Protein AF-A0A529HR75-F1 (afdb_monomer_lite)

pLDDT: mean 91.81, std 6.75, range [63.72, 98.56]

Radius of gyration: 15.79 Å; chains: 1; bounding box: 36×34×45 Å

Foldseek 3Di:
DVVLVVCCVVPNQPDPLSQCRPVVHVVVLVVLLVVCLVVVQFDDDPDDDDSLVSLCGGHCVSPNNVRSVVSNLRNQLRVQSVVLCVVQDPDDDDPVPRDPVSVVSNVVSVD

Structure (mmCIF, N/CA/C/O backbone):
data_AF-A0A529HR75-F1
#
_entry.id   AF-A0A529HR75-F1
#
loop_
_atom_site.group_PDB
_atom_site.id
_atom_site.type_symbol
_atom_site.label_atom_id
_atom_site.label_alt_id
_atom_site.label_comp_id
_atom_site.label_asym_id
_atom_site.label_entity_id
_atom_site.label_seq_id
_atom_site.pdbx_PDB_ins_code
_atom_site.Cartn_x
_atom_site.Cartn_y
_atom_site.Cartn_z
_atom_site.occupancy
_atom_site.B_iso_or_equiv
_atom_site.auth_seq_id
_atom_site.auth_comp_id
_atom_site.auth_asym_id
_atom_site.auth_atom_id
_atom_site.pdbx_PDB_model_num
ATOM 1 N N . SER A 1 1 ? -10.443 13.654 0.052 1.00 67.44 1 SER A N 1
ATOM 2 C CA . SER A 1 1 ? -9.490 13.087 -0.927 1.00 67.44 1 SER A CA 1
ATOM 3 C C . SER A 1 1 ? -8.765 14.153 -1.757 1.00 67.44 1 SER A C 1
ATOM 5 O O . SER A 1 1 ? -8.025 13.786 -2.660 1.00 67.44 1 SER A O 1
ATOM 7 N N . GLU A 1 2 ? -8.862 15.450 -1.431 1.00 86.00 2 GLU A N 1
ATOM 8 C CA . GLU A 1 2 ? -8.185 16.525 -2.185 1.00 86.00 2 GLU A CA 1
ATOM 9 C C . GLU A 1 2 ? -6.655 16.407 -2.165 1.00 86.00 2 GLU A C 1
ATOM 11 O O . GLU A 1 2 ? -6.009 16.579 -3.191 1.00 86.00 2 GLU A O 1
ATOM 16 N N . MET A 1 3 ? -6.071 16.025 -1.024 1.00 88.38 3 MET A N 1
ATOM 17 C CA . MET A 1 3 ? -4.618 15.869 -0.904 1.00 88.38 3 MET A CA 1
ATOM 18 C C . MET A 1 3 ? -4.060 14.776 -1.830 1.00 88.38 3 MET A C 1
ATOM 20 O O . MET A 1 3 ? -2.981 14.949 -2.388 1.00 88.38 3 MET A O 1
ATOM 24 N N . ARG A 1 4 ? -4.795 13.675 -2.043 1.00 89.12 4 ARG A N 1
ATOM 25 C CA . ARG A 1 4 ? -4.364 12.620 -2.969 1.00 89.12 4 ARG A CA 1
ATOM 26 C C . ARG A 1 4 ? -4.474 13.068 -4.426 1.00 89.12 4 ARG A C 1
ATOM 28 O O . ARG A 1 4 ? -3.539 12.837 -5.185 1.00 89.12 4 ARG A O 1
ATOM 35 N N . ALA A 1 5 ? -5.559 13.755 -4.782 1.00 90.00 5 ALA A N 1
ATOM 36 C CA . ALA A 1 5 ? -5.738 14.314 -6.123 1.00 90.00 5 ALA A CA 1
ATOM 37 C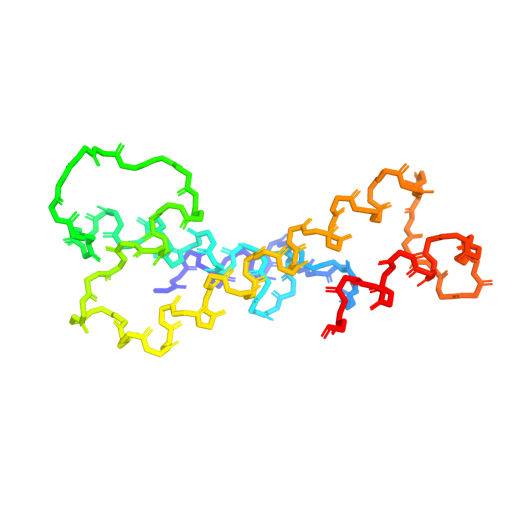 C . ALA A 1 5 ? -4.664 15.368 -6.463 1.00 90.00 5 ALA A C 1
ATOM 39 O O . ALA A 1 5 ? -4.206 15.454 -7.602 1.00 90.00 5 ALA A O 1
ATOM 40 N N . LEU A 1 6 ? -4.212 16.135 -5.463 1.00 91.88 6 LEU A N 1
ATOM 41 C CA . LEU A 1 6 ? -3.102 17.073 -5.625 1.00 91.88 6 LEU A CA 1
ATOM 42 C C . LEU A 1 6 ? -1.794 16.351 -5.971 1.00 91.88 6 LEU A C 1
ATOM 44 O O . LEU A 1 6 ? -1.065 16.812 -6.841 1.00 91.88 6 LEU A O 1
ATOM 48 N N . ILE A 1 7 ? -1.505 15.206 -5.342 1.00 89.25 7 ILE A N 1
ATOM 49 C CA . ILE A 1 7 ? -0.318 14.407 -5.682 1.00 89.25 7 ILE A CA 1
ATOM 50 C C . ILE A 1 7 ? -0.383 13.927 -7.136 1.00 89.25 7 ILE A C 1
ATOM 52 O O . ILE A 1 7 ? 0.616 14.059 -7.834 1.00 89.25 7 ILE A O 1
ATOM 56 N N . ASP A 1 8 ? -1.537 13.441 -7.606 1.00 88.81 8 ASP A N 1
ATOM 57 C CA . ASP A 1 8 ? -1.691 13.012 -9.008 1.00 88.81 8 ASP A CA 1
ATOM 58 C C . ASP A 1 8 ? -1.441 14.155 -9.994 1.00 88.81 8 ASP A C 1
ATOM 60 O O . ASP A 1 8 ? -0.842 13.950 -11.046 1.00 88.81 8 ASP A O 1
ATOM 64 N N . THR A 1 9 ? -1.895 15.362 -9.650 1.00 91.62 9 THR A N 1
ATOM 65 C CA . THR A 1 9 ? -1.786 16.535 -10.526 1.00 91.62 9 THR A CA 1
ATOM 66 C C . THR A 1 9 ? -0.362 17.095 -10.550 1.00 91.62 9 THR A C 1
ATOM 68 O O . THR A 1 9 ? 0.167 17.395 -11.615 1.00 91.62 9 THR A O 1
ATOM 71 N N . GLU A 1 10 ? 0.271 17.226 -9.382 1.00 93.25 10 GLU A N 1
ATOM 72 C CA . GLU A 1 10 ? 1.589 17.860 -9.235 1.00 93.25 10 GLU A CA 1
ATOM 73 C C . GLU A 1 10 ? 2.753 16.893 -9.491 1.00 93.25 10 GLU A C 1
ATOM 75 O O . GLU A 1 10 ? 3.861 17.313 -9.828 1.00 93.25 10 GLU A O 1
ATOM 80 N N . LYS A 1 11 ? 2.533 15.591 -9.278 1.00 91.31 11 LYS A N 1
ATOM 81 C CA . LYS A 1 11 ? 3.540 14.529 -9.406 1.00 91.31 11 LYS A CA 1
ATOM 82 C C . LYS A 1 11 ? 2.941 13.298 -10.096 1.00 91.31 11 LYS A C 1
ATOM 84 O O . LYS A 1 11 ? 2.885 12.232 -9.477 1.00 91.31 11 LYS A O 1
ATOM 89 N N . PRO A 1 12 ? 2.493 13.425 -11.357 1.00 92.06 12 PRO A N 1
ATOM 90 C CA . PRO A 1 12 ? 2.009 12.274 -12.103 1.00 92.06 12 PRO A CA 1
ATOM 91 C C . PRO A 1 12 ? 3.126 11.226 -12.255 1.00 92.06 12 PRO A C 1
ATOM 93 O O . PRO A 1 12 ? 4.304 11.598 -12.319 1.00 92.06 12 PRO A O 1
ATOM 96 N N . PRO A 1 13 ? 2.786 9.926 -12.331 1.00 93.81 13 PRO A N 1
ATOM 97 C CA . PRO A 1 13 ? 3.770 8.888 -12.607 1.00 93.81 13 PRO A CA 1
ATOM 98 C C . PRO A 1 13 ? 4.437 9.142 -13.956 1.00 93.81 13 PRO A C 1
ATOM 100 O O . PRO A 1 13 ? 3.770 9.490 -14.934 1.00 93.81 13 PRO A O 1
ATOM 103 N N . ARG A 1 14 ? 5.755 8.938 -14.023 1.00 90.12 14 ARG A N 1
ATOM 104 C CA . ARG A 1 14 ? 6.497 9.085 -15.284 1.00 90.12 14 ARG A CA 1
ATOM 105 C C . ARG A 1 14 ? 6.063 8.038 -16.316 1.00 90.12 14 ARG A C 1
ATOM 107 O O . ARG A 1 14 ? 5.894 8.356 -17.489 1.00 90.12 14 ARG A O 1
ATOM 114 N N . ASP A 1 15 ? 5.899 6.798 -15.869 1.00 90.56 15 ASP A N 1
ATOM 115 C CA . ASP A 1 15 ? 5.424 5.660 -16.653 1.00 90.56 15 ASP A CA 1
ATOM 116 C C . ASP A 1 15 ? 4.839 4.572 -15.730 1.00 90.56 15 ASP A C 1
ATOM 118 O O . ASP A 1 15 ? 4.696 4.766 -14.523 1.00 90.56 15 ASP A O 1
ATOM 122 N N . LEU A 1 16 ? 4.503 3.411 -16.300 1.00 89.31 16 LEU A N 1
ATOM 123 C CA . LEU A 1 16 ? 3.947 2.271 -15.560 1.00 89.31 16 LEU A CA 1
ATOM 124 C C . LEU A 1 16 ? 4.930 1.642 -14.554 1.00 89.31 16 LEU A C 1
ATOM 126 O O . LEU A 1 16 ? 4.495 0.914 -13.666 1.00 89.31 16 LEU A O 1
ATOM 130 N N . TRP A 1 17 ? 6.233 1.909 -14.682 1.00 89.44 17 TRP A N 1
ATOM 131 C CA . TRP A 1 17 ? 7.280 1.413 -13.785 1.00 89.44 17 TRP A CA 1
ATOM 132 C C . TRP A 1 17 ? 7.599 2.389 -12.654 1.00 89.44 17 TRP A C 1
ATOM 134 O O . TRP A 1 17 ? 8.372 2.060 -11.750 1.00 89.44 17 TRP A O 1
ATOM 144 N N . ASP A 1 18 ? 6.957 3.556 -12.633 1.00 91.94 18 ASP A N 1
ATOM 145 C CA . ASP A 1 18 ? 6.913 4.432 -11.468 1.00 91.94 18 ASP A CA 1
ATOM 146 C C . ASP A 1 18 ? 5.942 3.878 -10.413 1.00 91.94 18 ASP A C 1
ATOM 148 O O . ASP A 1 18 ? 4.944 4.497 -10.044 1.00 91.94 18 ASP A O 1
ATOM 152 N N . ILE A 1 19 ? 6.246 2.674 -9.917 1.00 94.81 19 ILE A N 1
ATOM 153 C CA . ILE A 1 19 ? 5.431 1.880 -8.976 1.00 94.81 19 ILE A CA 1
ATOM 154 C C . ILE A 1 19 ? 5.059 2.688 -7.723 1.00 94.81 19 ILE A C 1
ATOM 156 O O . ILE A 1 19 ? 4.072 2.413 -7.037 1.00 94.81 19 ILE A O 1
ATOM 160 N N . LYS A 1 20 ? 5.844 3.720 -7.411 1.00 93.62 20 LYS A N 1
ATOM 161 C CA . LYS A 1 20 ? 5.552 4.629 -6.317 1.00 93.62 20 LYS A CA 1
ATOM 162 C C . LYS A 1 20 ? 4.350 5.535 -6.601 1.00 93.62 20 LYS A C 1
ATOM 164 O O . LYS A 1 20 ? 3.551 5.734 -5.688 1.00 93.62 20 LYS A O 1
ATOM 169 N N . LEU A 1 21 ? 4.257 6.093 -7.808 1.00 94.88 21 LEU A N 1
ATOM 170 C CA . LEU A 1 21 ? 3.304 7.144 -8.180 1.00 94.88 21 LEU A CA 1
ATOM 171 C C . LEU A 1 21 ? 2.117 6.664 -9.021 1.00 94.88 21 LEU A C 1
ATOM 173 O O . LEU A 1 21 ? 1.148 7.410 -9.152 1.00 94.88 21 LEU A O 1
ATOM 177 N N . ILE A 1 22 ? 2.157 5.454 -9.589 1.00 95.38 22 ILE A N 1
ATOM 178 C CA . ILE A 1 22 ? 1.001 4.910 -10.317 1.00 95.38 22 ILE A CA 1
ATOM 179 C C . ILE A 1 22 ? -0.250 4.844 -9.419 1.00 95.38 22 ILE A C 1
ATOM 181 O O . ILE A 1 22 ? -0.122 4.660 -8.204 1.00 95.38 22 ILE A O 1
ATOM 185 N N . PRO A 1 23 ? -1.469 4.939 -9.987 1.00 94.19 23 PRO A N 1
ATOM 186 C CA . PRO A 1 23 ? -2.696 4.657 -9.246 1.00 94.19 23 PRO A CA 1
ATOM 187 C C . PRO A 1 23 ? -2.643 3.267 -8.598 1.00 94.19 23 PRO A C 1
ATOM 189 O O . PRO A 1 23 ? -2.322 2.281 -9.260 1.00 94.19 23 PRO A O 1
ATOM 192 N N . GLY A 1 24 ? -2.936 3.191 -7.301 1.00 94.56 24 GLY A N 1
ATOM 193 C CA . GLY A 1 24 ? -2.783 1.982 -6.489 1.00 94.56 24 GLY A CA 1
ATOM 194 C C . GLY A 1 24 ? -1.347 1.677 -6.040 1.00 94.56 24 GLY A C 1
ATOM 195 O O . GLY A 1 24 ? -1.137 0.668 -5.374 1.00 94.56 24 GLY A O 1
ATOM 196 N N . GLY A 1 25 ? -0.366 2.516 -6.384 1.00 96.44 25 GLY A N 1
ATOM 197 C CA . GLY A 1 25 ? 1.052 2.332 -6.071 1.00 96.44 25 GLY A CA 1
ATOM 198 C C . GLY A 1 25 ? 1.420 2.564 -4.601 1.00 96.44 25 GLY A C 1
ATOM 199 O O . GLY A 1 25 ? 0.567 2.698 -3.720 1.00 96.44 25 GLY A O 1
ATOM 200 N N . LEU A 1 26 ? 2.725 2.639 -4.310 1.00 97.38 26 LEU A N 1
ATOM 201 C CA . LEU A 1 26 ? 3.207 2.764 -2.923 1.00 97.38 26 LEU A CA 1
ATOM 202 C C . LEU A 1 26 ? 2.674 4.010 -2.206 1.00 97.38 26 LEU A C 1
ATOM 204 O O . LEU A 1 26 ? 2.386 3.923 -1.013 1.00 97.38 26 LEU A O 1
ATOM 208 N N . ILE A 1 27 ? 2.519 5.147 -2.898 1.00 96.12 27 ILE A N 1
ATOM 209 C CA . ILE A 1 27 ? 1.952 6.345 -2.262 1.00 96.12 27 ILE A CA 1
ATOM 210 C C . ILE A 1 27 ? 0.508 6.110 -1.823 1.00 96.12 27 ILE A C 1
ATOM 212 O O . ILE A 1 27 ? 0.148 6.552 -0.737 1.00 96.12 27 ILE A O 1
ATOM 216 N N . ASP A 1 28 ? -0.306 5.391 -2.595 1.00 96.94 28 ASP A N 1
ATOM 217 C CA . ASP A 1 28 ? -1.694 5.102 -2.213 1.00 96.94 28 ASP A CA 1
ATOM 218 C C . ASP A 1 28 ? -1.735 4.247 -0.943 1.00 96.94 28 ASP A C 1
ATOM 220 O O . ASP A 1 28 ? -2.486 4.549 -0.014 1.00 96.94 28 ASP A O 1
ATOM 224 N N . LEU A 1 29 ? -0.863 3.238 -0.855 1.00 98.12 29 LEU A N 1
ATOM 225 C CA . LEU A 1 29 ? -0.720 2.386 0.329 1.00 98.12 29 LEU A CA 1
ATOM 226 C C . LEU A 1 29 ? -0.239 3.173 1.560 1.00 98.12 29 LEU A C 1
ATOM 228 O O . LEU A 1 29 ? -0.770 2.996 2.661 1.00 98.12 29 LEU A O 1
ATOM 232 N N . GLU A 1 30 ? 0.731 4.077 1.389 1.00 97.12 30 GLU A N 1
ATOM 233 C CA . GLU A 1 30 ? 1.169 5.003 2.442 1.00 97.12 30 GLU A CA 1
ATOM 234 C C . GLU A 1 30 ? 0.024 5.914 2.890 1.00 97.12 30 GLU A C 1
ATOM 236 O O . GLU A 1 30 ? -0.145 6.151 4.087 1.00 97.12 30 GLU A O 1
ATOM 241 N N . PHE A 1 31 ? -0.790 6.389 1.947 1.00 96.62 31 PHE A N 1
ATOM 242 C CA . PHE A 1 31 ? -1.913 7.274 2.223 1.00 96.62 31 PHE A CA 1
ATOM 243 C C . PHE A 1 31 ? -2.997 6.571 3.041 1.00 96.62 31 PHE A C 1
ATOM 245 O O . PHE A 1 31 ? -3.452 7.112 4.048 1.00 96.62 31 PHE A O 1
ATOM 252 N N . ILE A 1 32 ? -3.362 5.343 2.660 1.00 97.00 32 ILE A N 1
ATOM 253 C CA . ILE A 1 32 ? -4.289 4.485 3.413 1.00 97.00 32 ILE A CA 1
ATOM 254 C C . ILE A 1 32 ? -3.795 4.320 4.854 1.00 97.00 32 ILE A C 1
ATOM 256 O O . ILE A 1 32 ? -4.536 4.573 5.805 1.00 97.00 32 ILE A O 1
ATOM 260 N N . ALA A 1 33 ? -2.521 3.962 5.026 1.00 97.69 33 ALA A N 1
ATOM 261 C CA . ALA A 1 33 ? -1.929 3.762 6.342 1.00 97.69 33 ALA A CA 1
ATOM 262 C C . ALA A 1 33 ? -1.938 5.051 7.187 1.00 97.69 33 ALA A C 1
ATOM 264 O O . ALA A 1 33 ? -2.342 5.048 8.351 1.00 97.69 33 ALA A O 1
ATOM 265 N N . GLN A 1 34 ? -1.529 6.179 6.606 1.00 96.19 34 GLN A N 1
ATOM 266 C CA . GLN A 1 34 ? -1.474 7.465 7.305 1.00 96.19 34 GLN A CA 1
ATOM 267 C C . GLN A 1 34 ? -2.866 7.970 7.697 1.00 96.19 34 GLN A C 1
ATOM 269 O O . GLN A 1 34 ? -3.052 8.418 8.831 1.00 96.19 34 GLN A O 1
ATOM 274 N N . VAL A 1 35 ? -3.857 7.853 6.807 1.00 96.06 35 VAL A N 1
ATOM 275 C CA . VAL A 1 35 ? -5.249 8.210 7.111 1.00 96.06 35 VAL A CA 1
ATOM 276 C C . VAL A 1 35 ? -5.787 7.333 8.235 1.00 96.06 35 VAL A C 1
ATOM 278 O O . VAL A 1 35 ? -6.394 7.864 9.167 1.00 96.06 35 VAL A O 1
ATOM 281 N N . ALA A 1 36 ? -5.529 6.023 8.208 1.00 96.75 36 ALA A N 1
ATOM 282 C CA . ALA A 1 36 ? -5.954 5.126 9.275 1.00 96.75 36 ALA A CA 1
ATOM 283 C C . ALA A 1 36 ? -5.360 5.529 10.634 1.00 96.75 36 ALA A C 1
ATOM 285 O O . ALA A 1 36 ? -6.080 5.603 11.627 1.00 96.75 36 ALA A O 1
ATOM 286 N N . VAL A 1 37 ? -4.071 5.879 10.686 1.00 96.56 37 VAL A N 1
ATOM 287 C CA . VAL A 1 37 ? -3.428 6.358 11.924 1.00 96.56 37 VAL A CA 1
ATOM 288 C C . VAL A 1 37 ? -4.054 7.664 12.419 1.00 96.56 37 VAL A C 1
ATOM 290 O O . VAL A 1 37 ? -4.334 7.786 13.610 1.00 96.56 37 VAL A O 1
ATOM 293 N N . ILE A 1 38 ? -4.283 8.637 11.532 1.00 94.81 38 ILE A N 1
ATOM 294 C CA . ILE A 1 38 ? -4.834 9.956 11.896 1.00 94.81 38 ILE A CA 1
ATOM 295 C C . ILE A 1 38 ? -6.283 9.843 12.385 1.00 94.81 38 ILE A C 1
ATOM 297 O O . ILE 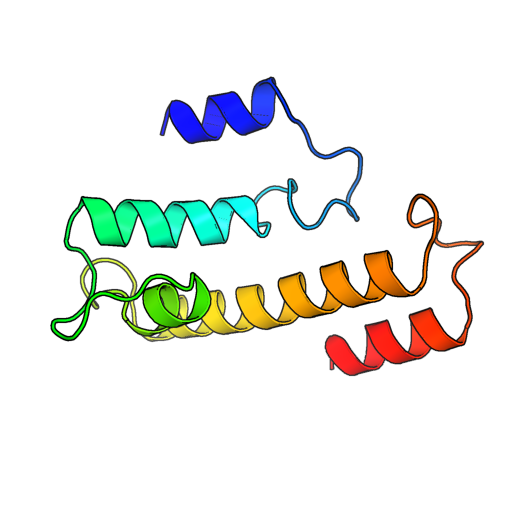A 1 38 ? -6.679 10.546 13.312 1.00 94.81 38 ILE A O 1
ATOM 301 N N . THR A 1 39 ? -7.068 8.955 11.778 1.00 95.38 39 THR A N 1
ATOM 302 C CA . THR A 1 39 ? -8.491 8.759 12.100 1.00 95.38 39 THR A CA 1
ATOM 303 C C . THR A 1 39 ? -8.731 7.754 13.229 1.00 95.38 39 THR A C 1
ATOM 305 O O . THR A 1 39 ? -9.873 7.560 13.635 1.00 95.38 39 THR A O 1
ATOM 308 N N . GLY A 1 40 ? -7.675 7.129 13.763 1.00 95.50 40 GLY A N 1
ATOM 309 C CA . GLY A 1 40 ? -7.783 6.119 14.820 1.00 95.50 40 GLY A CA 1
ATOM 310 C C . GLY A 1 40 ? -8.297 4.760 14.335 1.00 95.50 40 GLY A C 1
ATOM 311 O O . GLY A 1 40 ? -8.742 3.947 15.138 1.00 95.50 40 GLY A O 1
ATOM 312 N N . ALA A 1 41 ? -8.223 4.491 13.034 1.00 97.06 41 ALA A N 1
ATOM 313 C CA . ALA A 1 41 ? -8.710 3.278 12.387 1.00 97.06 41 ALA A CA 1
ATOM 314 C C . ALA A 1 41 ? -7.670 2.136 12.363 1.00 97.06 41 ALA A C 1
ATOM 316 O O . ALA A 1 41 ? -7.580 1.360 11.409 1.00 97.06 41 ALA A O 1
ATOM 317 N N . VAL A 1 42 ? -6.867 2.040 13.422 1.00 97.44 42 VAL A N 1
ATOM 318 C CA . VAL A 1 42 ? -5.820 1.028 13.617 1.00 97.44 42 VAL A CA 1
ATOM 319 C C . VAL A 1 42 ? -6.075 0.332 14.949 1.00 97.44 42 VAL A C 1
ATOM 321 O O . VAL A 1 42 ? -6.428 0.978 15.935 1.00 97.44 42 VAL A O 1
ATOM 324 N N . GLU A 1 43 ? -5.894 -0.984 14.993 1.00 96.06 43 GLU A N 1
ATOM 325 C CA . GLU A 1 43 ? -6.078 -1.781 16.203 1.00 96.06 43 GLU A CA 1
ATOM 326 C C . GLU A 1 43 ? -5.163 -1.318 17.354 1.00 96.06 43 GLU A C 1
ATOM 328 O O . GLU A 1 43 ? -4.010 -0.900 17.158 1.00 96.06 43 GLU A O 1
ATOM 333 N N . ALA A 1 44 ? -5.690 -1.413 18.580 1.00 90.88 44 ALA A N 1
ATOM 334 C CA . ALA A 1 44 ? -5.024 -0.962 19.797 1.00 90.88 44 ALA A CA 1
ATOM 335 C C . ALA A 1 44 ? -3.648 -1.624 19.992 1.00 90.88 44 ALA A C 1
ATOM 337 O O . ALA A 1 44 ? -3.434 -2.787 19.660 1.00 90.88 44 ALA A O 1
ATOM 338 N N . GLY A 1 45 ? -2.700 -0.877 20.557 1.00 91.06 45 GLY A N 1
ATOM 339 C CA . GLY A 1 45 ? -1.343 -1.356 20.814 1.00 91.06 45 GLY A CA 1
ATOM 340 C C . GLY A 1 45 ? -0.322 -0.227 20.756 1.00 91.06 45 GLY A C 1
ATOM 341 O O . GLY A 1 45 ? -0.680 0.952 20.720 1.00 91.06 45 GLY A O 1
ATOM 342 N N . ARG A 1 46 ? 0.970 -0.576 20.711 1.00 90.75 46 ARG A N 1
ATOM 343 C CA . ARG A 1 46 ? 2.036 0.420 20.517 1.00 90.75 46 ARG A CA 1
ATOM 344 C C . ARG A 1 46 ? 1.800 1.174 19.209 1.00 90.75 46 ARG A C 1
ATOM 346 O O . ARG A 1 46 ? 1.338 0.585 18.233 1.00 90.75 46 ARG A O 1
ATOM 353 N N . ARG A 1 47 ? 2.129 2.465 19.170 1.00 88.81 47 ARG A N 1
ATOM 354 C CA . ARG A 1 47 ? 2.063 3.249 17.933 1.00 88.81 47 ARG A CA 1
ATOM 355 C C . ARG A 1 47 ? 2.981 2.628 16.873 1.00 88.81 47 ARG A C 1
ATOM 357 O O . ARG A 1 47 ? 4.192 2.571 17.083 1.00 88.81 47 ARG A O 1
ATOM 364 N N . ALA A 1 48 ? 2.387 2.182 15.770 1.00 90.62 48 ALA A N 1
ATOM 365 C CA . ALA A 1 48 ? 3.098 1.758 14.570 1.00 90.62 48 ALA A CA 1
ATOM 366 C C . ALA A 1 48 ? 3.551 2.990 13.775 1.00 90.62 48 ALA A C 1
ATOM 368 O O . ALA A 1 48 ? 2.832 3.991 13.710 1.00 90.62 48 ALA A O 1
ATOM 369 N N . THR A 1 49 ? 4.738 2.924 13.177 1.00 89.62 49 THR A N 1
ATOM 370 C CA . THR A 1 49 ? 5.265 3.985 12.295 1.00 89.62 49 THR A CA 1
ATOM 371 C C . THR A 1 49 ? 5.590 3.486 10.893 1.00 89.62 49 THR A C 1
ATOM 373 O O . THR A 1 49 ? 5.661 4.291 9.970 1.00 89.62 49 THR A O 1
ATOM 376 N N . ALA A 1 50 ? 5.773 2.177 10.717 1.00 96.62 50 ALA A N 1
ATOM 377 C CA . ALA A 1 50 ? 6.016 1.573 9.416 1.00 96.62 50 ALA A CA 1
ATOM 378 C C . ALA A 1 50 ? 4.692 1.307 8.688 1.00 96.62 50 ALA A C 1
ATOM 380 O O . ALA A 1 50 ? 3.778 0.727 9.274 1.00 96.62 50 ALA A O 1
ATOM 381 N N . THR A 1 51 ? 4.615 1.652 7.398 1.00 97.81 51 THR A N 1
ATOM 382 C CA . THR A 1 51 ? 3.425 1.423 6.559 1.00 97.81 51 THR A CA 1
ATOM 383 C C . THR A 1 51 ? 2.967 -0.033 6.614 1.00 97.81 51 THR A C 1
ATOM 385 O O . THR A 1 51 ? 1.804 -0.284 6.901 1.00 97.81 51 THR A O 1
ATOM 388 N N . ALA A 1 52 ? 3.882 -0.997 6.459 1.00 97.56 52 ALA A N 1
ATOM 389 C CA . ALA A 1 52 ? 3.562 -2.425 6.545 1.00 97.56 52 ALA A CA 1
ATOM 390 C C . ALA A 1 52 ? 2.895 -2.820 7.874 1.00 97.56 52 ALA A C 1
ATOM 392 O O . ALA A 1 52 ? 1.936 -3.587 7.884 1.00 97.56 52 ALA A O 1
ATOM 393 N N . GLU A 1 53 ? 3.402 -2.293 8.994 1.00 97.88 53 GLU A N 1
ATOM 394 C CA . GLU A 1 53 ? 2.867 -2.589 10.326 1.00 97.88 53 GLU A CA 1
ATOM 395 C C . GLU A 1 53 ? 1.474 -1.978 10.503 1.00 97.88 53 GLU A C 1
ATOM 397 O O . GLU A 1 53 ? 0.581 -2.618 11.051 1.00 97.88 53 GLU A O 1
ATOM 402 N N . VAL A 1 54 ? 1.276 -0.751 10.015 1.00 98.31 54 VAL A N 1
ATOM 403 C CA . VAL A 1 54 ? -0.028 -0.082 10.049 1.00 98.31 54 VAL A CA 1
ATOM 404 C C . VAL A 1 54 ? -1.044 -0.824 9.184 1.00 98.31 54 VAL A C 1
ATOM 406 O O . VAL A 1 54 ? -2.145 -1.089 9.660 1.00 98.31 54 VAL A O 1
ATOM 409 N N . LEU A 1 55 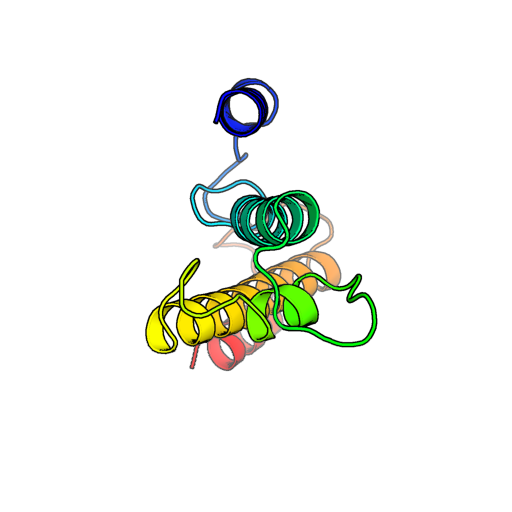? -0.676 -1.205 7.954 1.00 98.50 55 LEU A N 1
ATOM 410 C CA . LEU A 1 55 ? -1.537 -1.978 7.057 1.00 98.50 55 LEU A CA 1
ATOM 411 C C . LEU A 1 55 ? -1.961 -3.298 7.713 1.00 98.50 55 LEU A C 1
ATOM 413 O O . LEU A 1 55 ? -3.146 -3.603 7.760 1.00 98.50 55 LEU A O 1
ATOM 417 N N . ALA A 1 56 ? -1.028 -4.023 8.336 1.00 97.81 56 ALA A N 1
ATOM 418 C CA . ALA A 1 56 ? -1.328 -5.275 9.036 1.00 97.81 56 ALA A CA 1
ATOM 419 C C . ALA A 1 56 ? -2.276 -5.109 10.240 1.00 97.81 56 ALA A C 1
ATOM 421 O O . ALA A 1 56 ? -2.851 -6.090 10.710 1.00 97.81 56 ALA A O 1
ATOM 422 N N . ARG A 1 57 ? -2.444 -3.880 10.738 1.00 97.69 57 ARG A N 1
ATOM 423 C CA . ARG A 1 57 ? -3.233 -3.538 11.928 1.00 97.69 57 ARG A CA 1
ATOM 424 C C . ARG A 1 57 ? -4.438 -2.657 11.617 1.00 97.69 57 ARG A C 1
ATOM 426 O O . ARG A 1 57 ? -5.022 -2.098 12.545 1.00 97.69 57 ARG A O 1
ATOM 433 N N . LEU A 1 58 ? -4.817 -2.496 10.348 1.00 98.31 58 LEU A N 1
ATOM 434 C CA . LEU A 1 58 ? -6.044 -1.776 10.003 1.00 98.31 58 LEU A CA 1
ATOM 435 C C . LEU A 1 58 ? -7.232 -2.412 10.727 1.00 98.31 58 LEU A C 1
ATOM 437 O O . LEU A 1 58 ? -7.383 -3.639 10.736 1.00 98.31 58 LEU A O 1
ATOM 441 N N . ALA A 1 59 ? -8.059 -1.568 11.342 1.00 97.94 59 ALA A N 1
ATOM 442 C CA . ALA A 1 59 ? -9.246 -2.023 12.046 1.00 97.94 59 ALA A CA 1
ATOM 443 C C . ALA A 1 59 ? -10.240 -2.674 11.059 1.00 97.94 59 ALA A C 1
ATOM 445 O O . ALA A 1 59 ? -10.413 -2.154 9.954 1.00 97.94 59 ALA A O 1
ATOM 446 N N . PRO A 1 60 ? -10.972 -3.735 11.456 1.00 96.94 60 PRO A N 1
ATOM 447 C CA . PRO A 1 60 ? -11.931 -4.419 10.577 1.00 96.94 60 PRO A CA 1
ATOM 448 C C . PRO A 1 60 ? -13.038 -3.519 10.005 1.00 96.94 60 PRO A C 1
ATOM 450 O O . PRO A 1 60 ? -13.577 -3.797 8.940 1.00 96.94 60 PRO A O 1
ATOM 453 N N . GLY A 1 61 ? -13.383 -2.432 10.710 1.00 97.00 61 GLY A N 1
ATOM 454 C CA . GLY A 1 61 ? -14.350 -1.432 10.238 1.00 97.00 61 GLY A CA 1
ATOM 455 C C . GLY A 1 61 ? -13.795 -0.452 9.196 1.00 97.00 61 GLY A C 1
ATOM 456 O O . GLY A 1 61 ? -14.565 0.305 8.617 1.00 97.00 61 GLY A O 1
ATOM 457 N N . TYR A 1 62 ? -12.479 -0.448 8.974 1.00 97.81 62 TYR A N 1
ATOM 458 C CA . TYR A 1 62 ? -11.797 0.381 7.978 1.00 97.81 62 TYR A CA 1
ATOM 459 C C . TYR A 1 62 ? -11.423 -0.422 6.732 1.00 97.81 62 TYR A C 1
ATOM 461 O O . TYR A 1 62 ? -11.622 0.045 5.615 1.00 97.81 62 TYR A O 1
ATOM 469 N N . ALA A 1 63 ? -10.919 -1.643 6.927 1.00 97.94 63 ALA A N 1
ATOM 470 C CA . ALA A 1 63 ? -10.662 -2.607 5.867 1.00 97.94 63 ALA A CA 1
ATOM 471 C C . ALA A 1 63 ? -11.024 -4.012 6.357 1.00 97.94 63 ALA A C 1
ATOM 473 O O . ALA A 1 63 ? -10.640 -4.407 7.462 1.00 97.94 63 ALA A O 1
ATOM 474 N N . ALA A 1 64 ? -11.744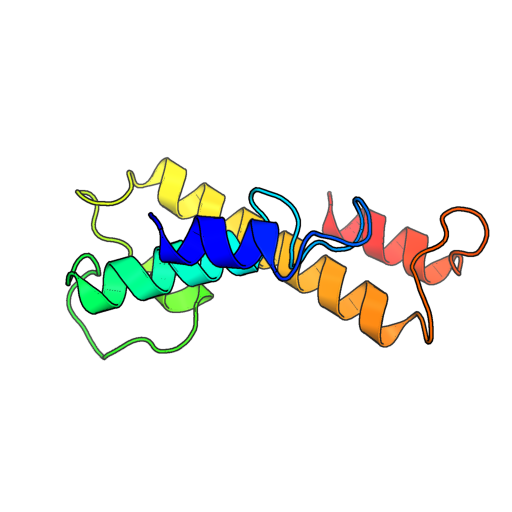 -4.767 5.528 1.00 98.25 64 ALA A N 1
ATOM 475 C CA . ALA A 1 64 ? -12.043 -6.164 5.811 1.00 98.25 64 ALA A CA 1
ATOM 476 C C . ALA A 1 64 ? -10.742 -7.001 5.869 1.00 98.25 64 ALA A C 1
ATOM 478 O O . ALA A 1 64 ? -9.722 -6.590 5.307 1.00 98.25 64 ALA A O 1
ATOM 479 N N . PRO A 1 65 ? -10.721 -8.144 6.583 1.00 97.62 65 PRO A N 1
ATOM 480 C CA . PRO A 1 65 ? -9.492 -8.913 6.793 1.00 97.62 65 PRO A CA 1
ATOM 481 C C . PRO A 1 65 ? -8.789 -9.377 5.509 1.00 97.62 65 PRO A C 1
ATOM 483 O O . PRO A 1 65 ? -7.561 -9.397 5.475 1.00 97.62 65 PRO A O 1
ATOM 486 N N . ASP A 1 66 ? -9.558 -9.721 4.480 1.00 98.00 66 ASP A N 1
ATOM 487 C CA . ASP A 1 66 ? -9.098 -10.075 3.134 1.00 98.00 66 ASP A CA 1
ATOM 488 C C . ASP A 1 66 ? -8.456 -8.874 2.427 1.00 98.00 66 ASP A C 1
ATOM 490 O O . ASP A 1 66 ? -7.293 -8.939 2.042 1.00 98.00 66 ASP A O 1
ATOM 494 N N . VAL A 1 67 ? -9.140 -7.729 2.391 1.00 98.25 67 VAL A N 1
ATOM 495 C CA . VAL A 1 67 ? -8.600 -6.476 1.833 1.00 98.25 67 VAL A CA 1
ATOM 496 C C . VAL A 1 67 ? -7.318 -6.064 2.556 1.00 98.25 67 VAL A C 1
ATOM 498 O O . VAL A 1 67 ? -6.343 -5.631 1.947 1.00 98.25 67 VAL A O 1
ATOM 501 N N . ARG A 1 68 ? -7.283 -6.211 3.882 1.00 98.12 68 ARG A N 1
ATOM 502 C CA . ARG A 1 68 ? -6.091 -5.928 4.684 1.00 98.12 68 ARG A CA 1
ATOM 503 C C . ARG A 1 68 ? -4.912 -6.812 4.276 1.00 98.12 68 ARG A C 1
ATOM 505 O O . ARG A 1 68 ? -3.785 -6.324 4.205 1.00 98.12 68 ARG A O 1
ATOM 512 N N . GLN A 1 69 ? -5.163 -8.093 4.019 1.00 98.25 69 GLN A N 1
ATOM 513 C CA . GLN A 1 69 ? -4.146 -9.017 3.535 1.00 98.25 69 GLN A CA 1
ATOM 514 C C . GLN A 1 69 ? -3.652 -8.617 2.138 1.00 98.25 69 GLN A C 1
ATOM 516 O O . GLN A 1 69 ? -2.440 -8.506 1.954 1.00 98.25 69 GLN A O 1
ATOM 521 N N . GLU A 1 70 ? -4.560 -8.302 1.211 1.00 98.38 70 GLU A N 1
ATOM 522 C CA . GLU A 1 70 ? -4.221 -7.827 -0.137 1.00 98.38 70 GLU A CA 1
ATOM 523 C C . GLU A 1 70 ? -3.346 -6.565 -0.093 1.00 98.38 70 GLU A C 1
ATOM 525 O O . GLU A 1 70 ? -2.330 -6.482 -0.780 1.00 98.38 70 GLU A O 1
ATOM 530 N N . LEU A 1 71 ? -3.664 -5.601 0.779 1.00 98.56 71 LEU A N 1
ATOM 531 C CA . LEU A 1 71 ? -2.849 -4.395 0.975 1.00 98.56 71 LEU A CA 1
ATOM 532 C C . LEU A 1 71 ? -1.435 -4.727 1.475 1.00 98.56 71 LEU A C 1
ATOM 534 O O . LEU A 1 71 ? -0.458 -4.109 1.044 1.00 98.56 71 LEU A O 1
ATOM 538 N N . CYS A 1 72 ? -1.303 -5.693 2.388 1.00 98.31 72 CYS A N 1
ATOM 539 C CA . CYS A 1 72 ? 0.003 -6.148 2.859 1.00 98.31 72 CYS A CA 1
ATOM 540 C C . CYS A 1 72 ? 0.804 -6.856 1.758 1.00 98.31 72 CYS A C 1
ATOM 542 O O . CYS A 1 72 ? 2.022 -6.684 1.691 1.00 98.31 72 CYS A O 1
ATOM 544 N N . GLU A 1 73 ? 0.153 -7.659 0.923 1.00 98.00 73 GLU A N 1
ATOM 545 C CA . GLU A 1 73 ? 0.777 -8.355 -0.206 1.00 98.00 73 GLU A CA 1
ATOM 546 C C . GLU A 1 73 ? 1.227 -7.364 -1.283 1.00 98.00 73 GLU A C 1
ATOM 548 O O . GLU A 1 73 ? 2.405 -7.361 -1.648 1.00 98.00 73 GLU A O 1
ATOM 553 N N . ALA A 1 74 ? 0.354 -6.432 -1.674 1.00 97.94 74 ALA A N 1
ATOM 554 C CA . ALA A 1 74 ? 0.680 -5.342 -2.589 1.00 97.94 74 ALA A CA 1
ATOM 555 C C . ALA A 1 74 ? 1.854 -4.497 -2.073 1.00 97.94 74 ALA A C 1
ATOM 557 O O . ALA A 1 74 ? 2.796 -4.229 -2.816 1.00 97.94 74 ALA A O 1
ATOM 558 N N . TRP A 1 75 ? 1.860 -4.135 -0.781 1.00 98.12 75 TRP A N 1
ATOM 559 C CA . TRP A 1 75 ? 2.977 -3.400 -0.178 1.00 98.12 75 TRP A CA 1
ATOM 560 C C . TRP A 1 75 ? 4.302 -4.153 -0.310 1.00 98.12 75 TRP A C 1
ATOM 562 O O . TRP A 1 75 ? 5.309 -3.558 -0.696 1.00 98.12 75 TRP A O 1
ATOM 572 N N . ARG A 1 76 ? 4.321 -5.455 0.010 1.00 97.00 76 ARG A N 1
ATOM 573 C CA . ARG A 1 76 ? 5.541 -6.273 -0.086 1.00 97.00 76 ARG A CA 1
ATOM 574 C C . ARG A 1 76 ? 6.038 -6.355 -1.524 1.00 97.00 76 ARG A C 1
ATOM 576 O O . ARG A 1 76 ? 7.220 -6.103 -1.750 1.00 97.00 76 ARG A O 1
ATOM 583 N N . LEU A 1 77 ? 5.143 -6.650 -2.465 1.00 96.19 77 LEU A N 1
ATOM 584 C CA . LEU A 1 77 ? 5.470 -6.763 -3.882 1.00 96.19 77 LEU A CA 1
ATOM 585 C C . LEU A 1 77 ? 6.023 -5.442 -4.425 1.00 96.19 77 LEU A C 1
ATOM 587 O O . LEU A 1 77 ? 7.148 -5.381 -4.913 1.00 96.19 77 LEU A O 1
ATOM 591 N N . TYR A 1 78 ? 5.272 -4.353 -4.283 1.00 96.88 78 TYR A N 1
ATOM 592 C CA . TYR A 1 78 ? 5.648 -3.055 -4.841 1.00 96.88 78 TYR A CA 1
ATOM 593 C C . TYR A 1 78 ? 6.923 -2.494 -4.223 1.00 96.88 78 TYR A C 1
ATOM 595 O O . TYR A 1 78 ? 7.735 -1.882 -4.926 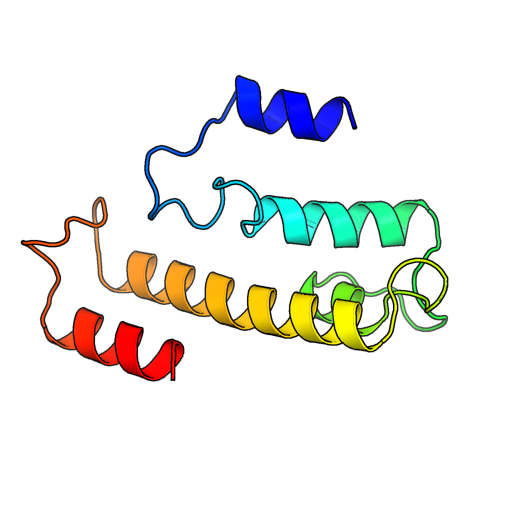1.00 96.88 78 TYR A O 1
ATOM 603 N N . LEU A 1 79 ? 7.138 -2.729 -2.926 1.00 95.56 79 LEU A N 1
ATOM 604 C CA . LEU A 1 79 ? 8.378 -2.341 -2.274 1.00 95.56 79 LEU A CA 1
ATOM 605 C C . LEU A 1 79 ? 9.554 -3.157 -2.819 1.00 95.56 79 LEU A C 1
ATOM 607 O O . LEU A 1 79 ? 10.578 -2.559 -3.143 1.00 95.56 79 LEU A O 1
ATOM 611 N N . ALA A 1 80 ? 9.410 -4.479 -2.962 1.00 94.56 80 ALA A N 1
ATOM 612 C CA . ALA A 1 80 ? 10.456 -5.340 -3.514 1.00 94.56 80 ALA A CA 1
ATOM 613 C C . ALA A 1 80 ? 10.847 -4.909 -4.935 1.00 94.56 80 ALA A C 1
ATOM 615 O O . ALA A 1 80 ? 12.019 -4.616 -5.181 1.00 94.56 80 ALA A O 1
ATOM 616 N N . LEU A 1 81 ? 9.861 -4.751 -5.825 1.00 93.06 81 LEU A N 1
ATOM 617 C CA . LEU A 1 81 ? 10.079 -4.301 -7.202 1.00 93.06 81 LEU A CA 1
ATOM 618 C C . LEU A 1 81 ? 10.786 -2.940 -7.240 1.00 93.06 81 LEU A C 1
ATOM 620 O O . LEU A 1 81 ? 11.787 -2.773 -7.935 1.00 93.06 81 LEU A O 1
ATOM 624 N N . THR A 1 82 ? 10.327 -1.980 -6.430 1.00 92.38 82 THR A N 1
ATOM 625 C CA . THR A 1 82 ? 10.926 -0.639 -6.371 1.00 92.38 82 THR A CA 1
ATOM 626 C C . THR A 1 82 ? 12.381 -0.685 -5.901 1.00 92.38 82 THR A C 1
ATOM 628 O O . THR A 1 82 ? 13.230 0.007 -6.467 1.00 92.38 82 THR A O 1
ATOM 631 N N . GLN A 1 83 ? 12.701 -1.482 -4.874 1.00 92.00 83 GLN A N 1
ATOM 632 C CA . GLN A 1 83 ? 14.081 -1.588 -4.390 1.00 92.00 83 GLN A CA 1
ATOM 633 C C . GLN A 1 83 ? 14.986 -2.287 -5.402 1.00 92.00 83 GLN A C 1
ATOM 635 O O . GLN A 1 83 ? 16.096 -1.820 -5.636 1.00 92.00 83 GLN A O 1
ATOM 640 N N . MET A 1 84 ? 14.517 -3.358 -6.039 1.00 91.50 84 MET A N 1
ATOM 641 C CA . MET A 1 84 ? 15.290 -4.077 -7.051 1.00 91.50 84 MET A CA 1
ATOM 642 C C . MET A 1 84 ? 15.605 -3.197 -8.259 1.00 91.50 84 MET A C 1
ATOM 644 O O . MET A 1 84 ? 16.764 -3.104 -8.655 1.00 91.50 84 MET A O 1
ATOM 648 N N . ILE A 1 85 ? 14.611 -2.472 -8.782 1.00 89.12 85 ILE A N 1
ATOM 649 C CA . ILE A 1 85 ? 14.807 -1.519 -9.882 1.00 89.12 85 ILE A CA 1
ATOM 650 C C . ILE A 1 85 ? 15.839 -0.454 -9.486 1.00 89.12 85 ILE A C 1
ATOM 652 O O . ILE A 1 85 ? 16.788 -0.225 -10.230 1.00 89.12 85 ILE A O 1
ATOM 656 N N . ARG A 1 86 ? 15.720 0.154 -8.293 1.00 88.25 86 ARG A N 1
ATOM 657 C CA . ARG A 1 86 ? 16.663 1.196 -7.833 1.00 88.25 86 ARG A CA 1
ATOM 658 C C . ARG A 1 86 ? 18.077 0.687 -7.559 1.00 88.25 86 ARG A C 1
ATOM 660 O O . ARG A 1 86 ? 19.013 1.474 -7.645 1.00 88.25 86 ARG A O 1
ATOM 667 N N . LEU A 1 87 ? 18.235 -0.572 -7.155 1.00 89.12 87 LEU A N 1
ATOM 668 C CA . LEU A 1 87 ? 19.548 -1.157 -6.868 1.00 89.12 87 LEU A CA 1
ATOM 669 C C . LEU A 1 87 ? 20.256 -1.637 -8.136 1.00 89.12 87 LEU A C 1
ATOM 671 O O . LEU A 1 87 ? 21.483 -1.598 -8.195 1.00 89.12 87 LEU A O 1
ATOM 675 N N . CYS A 1 88 ? 19.501 -2.099 -9.131 1.00 86.44 88 CYS A N 1
ATOM 676 C CA . CYS A 1 88 ? 20.054 -2.689 -10.345 1.00 86.44 88 CYS A CA 1
ATOM 677 C C . CYS A 1 88 ? 20.171 -1.702 -11.511 1.00 86.44 88 CYS A C 1
ATOM 679 O O . CYS A 1 88 ? 20.954 -1.959 -12.423 1.00 86.44 88 CYS A O 1
ATOM 681 N N . LEU A 1 89 ? 19.429 -0.590 -11.492 1.00 85.00 89 LEU A N 1
ATOM 682 C CA . LEU A 1 89 ? 19.462 0.426 -12.540 1.00 85.00 89 LEU A CA 1
ATOM 683 C C . LEU A 1 89 ? 19.951 1.767 -11.989 1.00 85.00 89 LEU A C 1
ATOM 685 O O . LEU A 1 89 ? 19.518 2.236 -10.939 1.00 85.00 89 LEU A O 1
ATOM 689 N N . THR A 1 90 ? 20.840 2.413 -12.737 1.00 75.56 90 THR A N 1
ATOM 690 C CA . THR A 1 90 ? 21.278 3.797 -12.490 1.00 75.56 90 THR A CA 1
ATOM 691 C C . THR A 1 90 ? 20.379 4.828 -13.175 1.00 75.56 90 THR A C 1
ATOM 693 O O . THR A 1 90 ? 20.501 6.022 -12.900 1.00 75.56 90 THR A O 1
ATOM 696 N N . GLY A 1 91 ? 19.478 4.373 -14.049 1.00 77.75 91 GLY A N 1
ATOM 697 C CA . GLY A 1 91 ? 18.540 5.185 -14.815 1.00 77.75 91 GLY A CA 1
ATOM 698 C C . GLY A 1 91 ? 17.132 4.592 -14.826 1.00 77.75 91 GLY A C 1
ATOM 699 O O . GLY A 1 91 ? 16.76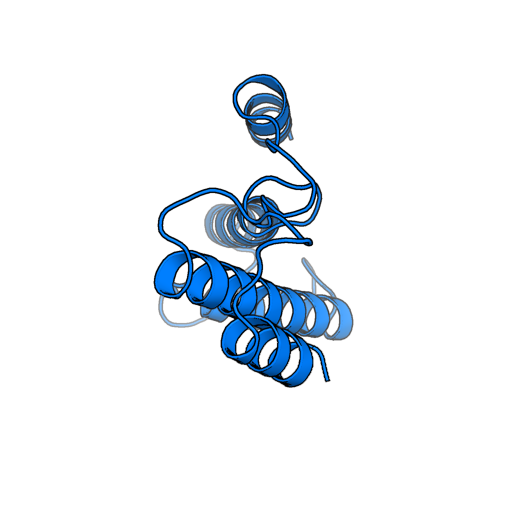9 3.778 -13.978 1.00 77.75 91 GLY A O 1
ATOM 700 N N . GLU A 1 92 ? 16.325 5.042 -15.779 1.00 78.69 92 GLU A N 1
ATOM 701 C CA . GLU A 1 92 ? 14.941 4.598 -15.930 1.00 78.69 92 GLU A CA 1
ATOM 702 C C . GLU A 1 92 ? 14.852 3.115 -16.297 1.00 78.69 92 GLU A C 1
ATOM 704 O O . GLU A 1 92 ? 15.736 2.565 -16.954 1.00 78.69 92 GLU A O 1
ATOM 709 N N . PHE A 1 93 ? 13.747 2.477 -15.910 1.00 81.06 93 PHE A N 1
ATOM 710 C CA . PHE A 1 93 ? 13.456 1.130 -16.375 1.00 81.06 93 PHE A CA 1
ATOM 711 C C . PHE A 1 93 ? 13.122 1.163 -17.867 1.00 81.06 93 PHE A C 1
ATOM 713 O O . PHE A 1 93 ? 12.115 1.738 -18.276 1.00 81.06 93 PHE A O 1
ATOM 720 N N . GLN A 1 94 ? 13.958 0.520 -18.675 1.00 81.25 94 GLN A N 1
ATOM 721 C CA . GLN A 1 94 ? 13.757 0.358 -20.110 1.00 81.25 94 GLN A CA 1
ATOM 722 C C . GLN A 1 94 ? 13.708 -1.133 -20.409 1.00 81.25 94 GLN A C 1
ATOM 724 O O . GLN A 1 94 ? 14.702 -1.825 -20.215 1.00 81.25 94 GLN A O 1
ATOM 729 N N . ARG A 1 95 ? 12.552 -1.630 -20.868 1.00 76.12 95 ARG A N 1
ATOM 730 C CA . ARG A 1 95 ? 12.293 -3.071 -21.053 1.00 76.12 95 ARG A CA 1
ATOM 731 C C . ARG A 1 95 ? 13.364 -3.773 -21.895 1.00 76.12 95 ARG A C 1
ATOM 733 O O . ARG A 1 95 ? 13.716 -4.908 -21.594 1.00 76.12 95 ARG A O 1
ATOM 740 N N . ASP A 1 96 ? 13.862 -3.095 -22.922 1.00 80.12 96 ASP A N 1
ATOM 741 C CA . ASP A 1 96 ? 14.812 -3.666 -23.880 1.00 80.12 96 ASP A CA 1
ATOM 742 C C . ASP A 1 96 ? 16.276 -3.594 -23.399 1.00 80.12 96 ASP A C 1
ATOM 744 O O . ASP A 1 96 ? 17.150 -4.186 -24.024 1.00 80.12 96 ASP A O 1
ATOM 748 N N . ASP A 1 97 ? 16.539 -2.908 -22.281 1.00 82.19 97 ASP A N 1
ATOM 749 C CA . ASP A 1 97 ? 17.875 -2.703 -21.694 1.00 82.19 97 ASP A CA 1
ATOM 750 C C . ASP A 1 97 ? 17.949 -3.218 -20.241 1.00 82.19 97 ASP A C 1
ATOM 752 O O . ASP A 1 97 ? 18.785 -2.807 -19.436 1.00 82.19 97 ASP A O 1
ATOM 756 N N . VAL A 1 98 ? 17.037 -4.124 -19.866 1.00 82.88 98 VAL A N 1
ATOM 757 C CA . VAL A 1 98 ? 17.024 -4.733 -18.531 1.00 82.88 98 VAL A CA 1
ATOM 758 C C . VAL A 1 98 ? 18.162 -5.752 -18.430 1.00 82.88 98 VAL A C 1
ATOM 760 O O . VAL A 1 98 ? 18.192 -6.711 -19.209 1.00 82.88 98 VAL A O 1
ATOM 763 N N . PRO A 1 99 ? 19.069 -5.637 -17.439 1.00 86.12 99 PRO A N 1
ATOM 764 C CA . PRO A 1 99 ? 20.065 -6.669 -17.187 1.00 86.12 99 PRO A CA 1
ATOM 765 C C . PRO A 1 99 ? 19.386 -8.032 -16.952 1.00 86.12 99 PRO A C 1
ATOM 767 O O . PRO A 1 99 ? 18.434 -8.091 -16.170 1.00 86.12 99 PRO A O 1
ATOM 770 N N . PRO A 1 100 ? 19.866 -9.145 -17.542 1.00 84.50 100 PRO A N 1
ATOM 771 C CA . PRO A 1 100 ? 19.210 -10.450 -17.410 1.00 84.50 100 PRO A CA 1
ATOM 772 C C . PRO A 1 100 ? 18.946 -10.859 -15.954 1.00 84.50 100 PRO A C 1
ATOM 774 O O . PRO A 1 100 ? 17.834 -11.247 -15.615 1.00 84.50 100 PRO A O 1
ATOM 777 N N . GLY A 1 101 ? 19.917 -10.634 -15.061 1.00 86.38 101 GLY A N 1
ATOM 778 C CA . GLY A 1 101 ? 19.753 -10.930 -13.635 1.00 86.38 101 GLY A CA 1
ATOM 779 C C . GLY A 1 101 ? 18.683 -10.085 -12.931 1.00 86.38 101 GLY A C 1
ATOM 780 O O . GLY A 1 101 ? 18.091 -10.550 -11.966 1.00 86.38 101 GLY A O 1
ATOM 781 N N . LEU A 1 102 ? 18.388 -8.869 -13.409 1.00 85.88 102 LEU A N 1
ATOM 782 C CA . LEU A 1 102 ? 17.258 -8.089 -12.895 1.00 85.88 102 LEU A CA 1
ATOM 783 C C . LEU A 1 102 ? 15.927 -8.688 -13.365 1.00 85.88 102 LEU A C 1
ATOM 785 O O . LEU A 1 102 ? 14.992 -8.749 -12.575 1.00 85.88 102 LEU A O 1
ATOM 789 N N . SER A 1 103 ? 15.846 -9.170 -14.608 1.00 85.00 103 SER A N 1
ATOM 790 C CA . SER A 1 103 ? 14.641 -9.854 -15.104 1.00 85.00 103 SER A CA 1
ATOM 791 C C . SER A 1 103 ? 14.327 -11.105 -14.280 1.00 85.00 103 SER A C 1
ATOM 793 O O . SER A 1 103 ? 13.185 -11.283 -13.864 1.00 85.00 103 SER A O 1
ATOM 795 N N . ASP A 1 104 ? 15.344 -11.915 -13.972 1.00 87.81 104 ASP A N 1
ATOM 796 C CA . ASP A 1 104 ? 15.190 -13.118 -13.144 1.00 87.81 104 ASP A CA 1
ATOM 797 C C . ASP A 1 104 ? 14.701 -12.779 -11.731 1.00 87.81 104 ASP A C 1
ATOM 799 O O . ASP A 1 104 ? 13.785 -13.417 -11.212 1.00 87.81 104 ASP A O 1
ATOM 803 N N . LEU A 1 105 ? 15.277 -11.741 -11.111 1.00 87.50 105 LEU A N 1
ATOM 804 C CA . LEU A 1 105 ? 14.839 -11.293 -9.792 1.00 87.50 105 LEU A CA 1
ATOM 805 C C . LEU A 1 105 ? 13.388 -10.792 -9.822 1.00 87.50 105 LEU A C 1
ATOM 807 O O . LEU A 1 105 ? 12.636 -11.084 -8.895 1.00 87.50 105 LEU A O 1
ATOM 811 N N . LEU A 1 106 ? 12.994 -10.030 -10.854 1.00 86.75 106 LEU A N 1
ATOM 812 C CA . LEU A 1 106 ? 11.631 -9.495 -10.989 1.00 86.75 106 LEU A CA 1
ATOM 813 C C . LEU A 1 106 ? 10.605 -10.620 -11.101 1.00 86.75 106 LEU A C 1
ATOM 815 O O . LEU A 1 106 ? 9.601 -10.568 -10.399 1.00 86.75 106 LEU A O 1
ATOM 819 N N . LEU A 1 107 ? 10.888 -11.642 -11.913 1.00 87.25 107 LEU A N 1
ATOM 820 C CA . LEU A 1 107 ? 10.031 -12.823 -12.042 1.00 87.25 107 LEU A CA 1
ATOM 821 C C . LEU A 1 107 ? 9.890 -13.558 -10.705 1.00 87.25 107 LEU A C 1
ATOM 823 O O . LEU A 1 107 ? 8.775 -13.800 -10.254 1.00 87.25 107 LEU A O 1
ATOM 827 N N . ALA A 1 108 ? 11.008 -13.807 -10.018 1.00 87.19 108 ALA A N 1
ATOM 828 C CA . ALA A 1 108 ? 11.008 -14.493 -8.727 1.00 87.19 108 ALA A CA 1
ATOM 829 C C . ALA A 1 108 ? 10.265 -13.729 -7.613 1.00 87.19 108 ALA A C 1
ATOM 831 O O . ALA A 1 108 ? 9.863 -14.332 -6.623 1.00 87.19 108 ALA A O 1
ATOM 832 N N . ALA A 1 109 ? 10.117 -12.407 -7.737 1.00 84.81 109 ALA A N 1
ATOM 833 C CA . ALA A 1 109 ? 9.368 -11.584 -6.789 1.00 84.81 109 ALA A CA 1
ATOM 834 C C . ALA A 1 109 ? 7.860 -11.520 -7.094 1.00 84.81 109 ALA A C 1
ATOM 836 O O . ALA A 1 109 ? 7.102 -11.057 -6.241 1.00 84.81 109 ALA A O 1
ATOM 837 N N . THR A 1 110 ? 7.443 -11.922 -8.299 1.00 80.38 110 THR A N 1
ATOM 838 C CA . THR A 1 110 ? 6.045 -11.894 -8.766 1.00 80.38 110 THR A CA 1
ATOM 839 C C . THR A 1 110 ? 5.356 -13.262 -8.781 1.00 80.38 110 THR A C 1
ATOM 841 O O . THR A 1 110 ? 4.143 -13.293 -8.985 1.00 80.38 110 THR A O 1
ATOM 844 N N . ASP A 1 111 ? 6.110 -14.350 -8.592 1.00 63.72 111 ASP A N 1
ATOM 845 C CA . ASP A 1 111 ? 5.612 -15.729 -8.422 1.00 63.72 111 ASP A CA 1
ATOM 846 C C . ASP A 1 111 ? 5.112 -15.999 -6.988 1.00 63.72 111 ASP A C 1
ATOM 848 O O . ASP A 1 111 ? 4.116 -16.749 -6.843 1.00 63.72 111 ASP A O 1
#

Sequence (111 aa):
SEMRALIDTEKPPRDLWDIKLIPGGLIDLEFIAQVAVITGAVEAGRRATATAEVLARLAPGYAAPDVRQELCEAWRLYLALTQMIRLCLTGEFQRDDVPPGLSDLLLAATD

Secondary structure (DSSP, 8-state):
-HHHHHHHHHS--SSTT-TTTSTTSHHHHHHHHHHHHHHT-B-SSSPP-SHHHHHHTB-TTTS-HHHHHHHHHHHHHHHHHHHHHHHH-SS---GGG--HHHHHHHHHHH-